Protein AF-A0A821M963-F1 (afdb_monomer_lite)

Foldseek 3Di:
DDDPPDQLADPNDGDPDVVVSCVSVVVDDACVVVLVVLVVCLVPDQLLVSLVSLLCCVPPVVHPQNPVVCVVCLCSNQVVVVVPDPPLVSSVVSQVSNQVVVVVVVGGCVVNVDDGPDPDDD

Sequence (122 aa):
ACSFDDPKTVDGQVCQTFMEAAKRQGLLRDDTEYERCMSEAVIFQMPQQLRRFFCVILLYCNPTKPVDLWNSFKAHMTEDFMQQIDAETAEPMAFYAIDGKLKEQGRSCSDFGISSSTSVPY

pLDDT: mean 80.4, std 15.17, range [34.78, 95.19]

Secondary structure (DSSP, 8-state):
--------EETTEE-SSHHHHHHHTT-S--THHHHHHHHHHHHHS-HHHHHHHHHHIIIII--S-HHHHHHHHHHHHTHHHHTTS-HHHHHHHHHHHHHHHHHTTT--GGGGT---S-----

Structure (mmCIF, N/CA/C/O backbone):
data_AF-A0A821M963-F1
#
_entry.id   AF-A0A821M963-F1
#
loop_
_atom_site.group_PDB
_atom_site.id
_atom_site.type_symbol
_atom_site.label_atom_id
_atom_site.label_alt_id
_atom_site.label_comp_id
_atom_site.label_asym_id
_atom_site.label_entity_id
_atom_site.label_seq_id
_atom_site.pdbx_PDB_ins_code
_atom_site.Cartn_x
_atom_site.Cartn_y
_atom_site.Cartn_z
_atom_site.occupancy
_atom_site.B_iso_or_equiv
_atom_site.auth_seq_id
_atom_site.auth_comp_id
_atom_site.auth_asym_id
_atom_site.auth_atom_id
_atom_site.pdbx_PDB_model_num
ATOM 1 N N . ALA A 1 1 ? -38.058 8.676 30.034 1.00 34.78 1 ALA A N 1
ATOM 2 C CA . ALA A 1 1 ? -37.568 7.954 28.843 1.00 34.78 1 ALA A CA 1
ATOM 3 C C . ALA A 1 1 ? -36.051 8.092 28.820 1.00 34.78 1 ALA A C 1
ATOM 5 O O . ALA A 1 1 ? -35.575 9.181 29.111 1.00 34.78 1 ALA A O 1
ATOM 6 N N . CYS A 1 2 ? -35.325 6.990 28.629 1.00 38.97 2 CYS A N 1
ATOM 7 C CA . CYS A 1 2 ? -33.883 6.864 28.868 1.00 38.97 2 CYS A CA 1
ATOM 8 C C . CYS A 1 2 ? -33.048 7.872 28.059 1.00 38.97 2 CYS A C 1
ATOM 10 O O . CYS A 1 2 ? -32.953 7.734 26.842 1.00 38.97 2 CYS A O 1
ATOM 12 N N . SER A 1 3 ? -32.426 8.846 28.731 1.00 43.25 3 SER A N 1
ATOM 13 C CA . SER A 1 3 ? -31.301 9.594 28.158 1.00 43.25 3 SER A CA 1
ATOM 14 C C . SER A 1 3 ? -30.059 8.725 28.320 1.00 43.25 3 SER A C 1
ATOM 16 O O . SER A 1 3 ? -29.634 8.469 29.445 1.00 43.25 3 SER A O 1
ATOM 18 N N . PHE A 1 4 ? -29.530 8.197 27.219 1.00 50.19 4 PHE A N 1
ATOM 19 C CA . PHE A 1 4 ? -28.215 7.555 27.186 1.00 50.19 4 PHE A CA 1
ATOM 20 C C . PHE A 1 4 ? -27.140 8.655 27.200 1.00 50.19 4 PHE A C 1
ATOM 22 O O . PHE A 1 4 ? -26.484 8.920 26.194 1.00 50.19 4 PHE A O 1
ATOM 29 N N . ASP A 1 5 ? -26.994 9.334 28.336 1.00 51.06 5 ASP A N 1
ATOM 30 C CA . ASP A 1 5 ? -25.852 10.209 28.615 1.00 51.06 5 ASP A CA 1
ATOM 31 C C . ASP A 1 5 ? -24.706 9.359 29.175 1.00 51.06 5 ASP A C 1
ATOM 33 O O . ASP A 1 5 ? -24.370 9.424 30.356 1.00 51.06 5 ASP A O 1
ATOM 37 N N . ASP A 1 6 ? -24.127 8.509 28.325 1.00 58.50 6 ASP A N 1
ATOM 38 C CA . ASP A 1 6 ? -22.888 7.806 28.659 1.00 58.50 6 ASP A CA 1
ATOM 39 C C . ASP A 1 6 ? -21.686 8.730 28.389 1.00 58.50 6 ASP A C 1
ATOM 41 O O . ASP A 1 6 ? -21.510 9.206 27.257 1.00 58.50 6 ASP A O 1
ATOM 45 N N . PRO A 1 7 ? -20.827 8.998 29.391 1.00 54.50 7 PRO A N 1
ATOM 46 C CA . PRO A 1 7 ? -19.668 9.860 29.221 1.00 54.50 7 PRO A CA 1
ATOM 47 C C . PRO A 1 7 ? -18.627 9.175 28.329 1.00 54.50 7 PRO A C 1
ATOM 49 O O . PRO A 1 7 ? -17.912 8.265 28.739 1.00 54.50 7 PRO A O 1
ATOM 52 N N . LYS A 1 8 ? -18.496 9.663 27.094 1.00 60.09 8 LYS A N 1
ATOM 53 C CA . LYS A 1 8 ? -17.466 9.270 26.116 1.00 60.09 8 LYS A CA 1
ATOM 54 C C . LYS A 1 8 ? -16.098 9.884 26.447 1.00 60.09 8 LYS A C 1
ATOM 56 O O . LYS A 1 8 ? -15.410 10.379 25.558 1.00 60.09 8 LYS A O 1
ATOM 61 N N . THR A 1 9 ? -15.716 9.936 27.718 1.00 60.94 9 THR A N 1
ATOM 62 C CA . THR A 1 9 ? -14.481 10.605 28.135 1.00 60.94 9 THR A CA 1
ATOM 63 C C . THR A 1 9 ? -13.320 9.623 28.087 1.00 60.94 9 THR A C 1
ATOM 65 O O . THR A 1 9 ? -13.261 8.688 28.880 1.00 60.94 9 THR A O 1
ATOM 68 N N . VAL A 1 10 ? -12.389 9.848 27.164 1.00 61.06 10 VAL A N 1
ATOM 69 C CA . VAL A 1 10 ? -11.130 9.100 27.060 1.00 61.06 10 VAL A CA 1
ATOM 70 C C . VAL A 1 10 ? -9.998 10.097 27.257 1.00 61.06 10 VAL A C 1
ATOM 72 O O . VAL A 1 10 ? -9.985 11.138 26.600 1.00 61.06 10 VAL A O 1
ATOM 75 N N . ASP A 1 11 ? -9.114 9.828 28.219 1.00 62.00 11 ASP A N 1
ATOM 76 C CA . ASP A 1 11 ? -8.002 10.711 28.610 1.00 62.00 11 ASP A CA 1
ATOM 77 C C . ASP A 1 11 ? -8.418 12.170 28.877 1.00 62.00 11 ASP A C 1
ATOM 79 O O . ASP A 1 11 ? -7.749 13.127 28.494 1.00 62.00 11 ASP A O 1
ATOM 83 N N . GLY A 1 12 ? -9.572 12.359 29.524 1.00 65.94 12 GLY A N 1
ATOM 84 C CA . GLY A 1 12 ? -10.083 13.685 29.889 1.00 65.94 12 GLY A CA 1
ATOM 85 C C . GLY A 1 12 ? -10.754 14.471 28.754 1.00 65.94 12 GLY A C 1
ATOM 86 O O . GLY A 1 12 ? -11.224 15.579 28.999 1.00 65.94 12 GLY A O 1
ATOM 87 N N . GLN A 1 13 ? -10.865 13.917 27.541 1.00 63.38 13 GLN A N 1
ATOM 88 C CA . GLN A 1 13 ? -11.615 14.525 26.437 1.00 63.38 13 GLN A CA 1
ATOM 89 C C . GLN A 1 13 ? -12.902 13.759 26.128 1.00 63.38 13 GLN A C 1
ATOM 91 O O . GLN A 1 13 ? -12.891 12.541 25.949 1.00 63.38 13 GLN A O 1
ATOM 96 N N . VAL A 1 14 ? -14.008 14.493 26.003 1.00 75.81 14 VAL A N 1
ATOM 97 C CA . VAL A 1 14 ? -15.312 13.951 25.605 1.00 75.81 14 VAL A CA 1
ATOM 98 C C . VAL A 1 14 ? -15.314 13.688 24.097 1.00 75.81 14 VAL A C 1
ATOM 100 O O . VAL A 1 14 ? -15.210 14.617 23.298 1.00 75.81 14 VAL A O 1
ATOM 103 N N . CYS A 1 15 ? -15.440 12.425 23.700 1.00 68.81 15 CYS A N 1
ATOM 104 C CA . CYS A 1 15 ? -15.565 12.014 22.304 1.00 68.81 15 CYS A CA 1
ATOM 105 C C . CYS A 1 15 ? -17.025 12.139 21.853 1.00 68.81 15 CYS A C 1
ATOM 107 O O . CYS A 1 15 ? -17.947 11.894 22.627 1.00 68.81 15 CYS A O 1
ATOM 109 N N . GLN A 1 16 ? -17.277 12.486 20.592 1.00 71.31 16 GLN A N 1
ATOM 110 C CA . GLN A 1 16 ? -18.656 12.693 20.124 1.00 71.31 16 GLN A CA 1
ATOM 111 C C . GLN A 1 16 ? -19.387 11.380 19.830 1.00 71.31 16 GLN A C 1
ATOM 113 O O . GLN A 1 16 ? -20.616 11.316 19.882 1.00 71.31 16 GLN A O 1
ATOM 118 N N . THR A 1 17 ? -18.655 10.293 19.582 1.00 73.69 17 THR A N 1
ATOM 119 C CA . THR A 1 17 ? -19.219 8.967 19.295 1.00 73.69 17 THR A CA 1
ATOM 120 C C . THR A 1 17 ? -18.519 7.879 20.107 1.00 73.69 17 THR A C 1
ATOM 122 O O . THR A 1 17 ? -17.366 8.031 20.506 1.00 73.69 17 THR A O 1
ATOM 125 N N . PHE A 1 18 ? -19.216 6.766 20.353 1.00 70.62 18 PHE A N 1
ATOM 126 C CA . PHE A 1 18 ? -18.607 5.591 20.989 1.00 70.62 18 PHE A CA 1
ATOM 127 C C . PHE A 1 18 ? -17.467 5.018 20.142 1.00 70.62 18 PHE A C 1
ATOM 129 O O . PHE A 1 18 ? -16.492 4.522 20.689 1.00 70.62 18 PHE A O 1
ATOM 136 N N . MET A 1 19 ? -17.560 5.144 18.814 1.00 67.12 19 MET A N 1
ATOM 137 C CA . MET A 1 19 ? -16.496 4.745 17.897 1.00 67.12 19 MET A CA 1
ATOM 138 C C . MET A 1 19 ? -15.226 5.569 18.120 1.00 67.12 19 MET A C 1
ATOM 140 O O . MET A 1 19 ? -14.143 5.002 18.180 1.00 67.12 19 MET A O 1
ATOM 144 N N . GLU A 1 20 ? -15.337 6.888 18.287 1.00 70.50 20 GLU A N 1
ATOM 145 C CA . GLU A 1 20 ? -14.171 7.722 18.599 1.00 70.50 20 GLU A CA 1
ATOM 146 C C . GLU A 1 20 ? -13.568 7.408 19.967 1.00 70.50 20 GLU A C 1
ATOM 148 O O . GLU A 1 20 ? -12.348 7.321 20.086 1.00 70.50 20 GLU A O 1
ATOM 153 N N . ALA A 1 21 ? -14.405 7.175 20.981 1.00 71.50 21 ALA A N 1
ATOM 154 C CA . ALA A 1 21 ? -13.926 6.755 22.293 1.00 71.50 21 ALA A CA 1
ATOM 155 C C . ALA A 1 21 ? -13.192 5.403 22.215 1.00 71.50 21 ALA A C 1
ATOM 157 O O . ALA A 1 21 ? -12.090 5.261 22.739 1.00 71.50 21 ALA A O 1
ATOM 158 N N . ALA A 1 22 ? -13.750 4.429 21.492 1.00 69.50 22 ALA A N 1
ATOM 159 C CA . ALA A 1 22 ? -13.133 3.120 21.302 1.00 69.50 22 ALA 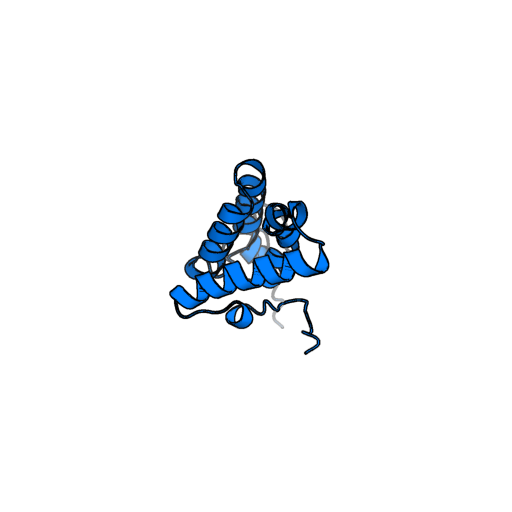A CA 1
ATOM 160 C C . ALA A 1 22 ? -11.827 3.193 20.487 1.00 69.50 22 ALA A C 1
ATOM 162 O O . ALA A 1 22 ? -10.875 2.487 20.811 1.00 69.50 22 ALA A O 1
ATOM 163 N N . LYS A 1 23 ? -11.738 4.077 19.481 1.00 67.69 23 LYS A N 1
ATOM 164 C CA . LYS A 1 23 ? -10.476 4.363 18.774 1.00 67.69 23 LYS A CA 1
ATOM 165 C C . LYS A 1 23 ? -9.422 4.928 19.720 1.00 67.69 23 LYS A C 1
ATOM 167 O O . LYS A 1 23 ? -8.308 4.421 19.756 1.00 67.69 23 LYS A O 1
ATOM 172 N N . ARG A 1 24 ? -9.775 5.933 20.526 1.00 70.31 24 ARG A N 1
ATOM 173 C CA . ARG A 1 24 ? -8.834 6.556 21.471 1.00 70.31 24 ARG A CA 1
ATOM 174 C C . ARG A 1 24 ? -8.381 5.618 22.582 1.00 70.31 24 ARG A C 1
ATOM 176 O O . ARG A 1 24 ? -7.233 5.688 22.988 1.00 70.31 24 ARG A O 1
ATOM 183 N N . GLN A 1 25 ? -9.246 4.715 23.037 1.00 70.38 25 GLN A N 1
ATOM 184 C CA . GLN A 1 25 ? -8.863 3.679 24.000 1.00 70.38 25 GLN A CA 1
ATOM 185 C C . GLN A 1 25 ? -8.028 2.544 23.382 1.00 70.38 25 GLN A C 1
ATOM 187 O O . GLN A 1 25 ? -7.702 1.589 24.083 1.00 70.38 25 GLN A O 1
ATOM 192 N N . GLY A 1 26 ? -7.711 2.596 22.082 1.00 64.69 26 GLY A N 1
ATOM 193 C CA . GLY A 1 26 ? -6.995 1.521 21.391 1.00 64.69 26 GLY A CA 1
ATOM 194 C C . GLY A 1 26 ? -7.803 0.223 21.273 1.00 64.69 26 GLY A C 1
ATOM 195 O O . GLY A 1 26 ? -7.241 -0.831 20.987 1.00 64.69 26 GLY A O 1
ATOM 196 N N . LEU A 1 27 ? -9.122 0.280 21.498 1.00 65.19 27 LEU A N 1
ATOM 197 C CA . LEU A 1 27 ? -10.025 -0.870 21.378 1.00 65.19 27 LEU A CA 1
ATOM 198 C C . LEU A 1 27 ? -10.348 -1.190 19.915 1.00 65.19 27 LEU A C 1
ATOM 200 O O . LEU A 1 27 ? -10.719 -2.318 19.592 1.00 65.19 27 LEU A O 1
ATOM 204 N N . LEU A 1 28 ? -10.217 -0.202 19.030 1.00 64.25 28 LEU A N 1
ATOM 205 C CA . LEU A 1 28 ? -10.324 -0.379 17.587 1.00 64.25 28 LEU A CA 1
ATOM 206 C C . LEU A 1 28 ? -8.924 -0.341 16.978 1.00 64.25 28 LEU A C 1
ATOM 208 O O . LEU A 1 28 ? -8.169 0.595 17.233 1.00 64.25 28 LEU A O 1
ATOM 212 N N . ARG A 1 29 ? -8.593 -1.350 16.160 1.00 62.69 29 ARG A N 1
ATOM 213 C CA . ARG A 1 29 ? -7.394 -1.307 15.316 1.00 62.69 29 ARG A CA 1
ATOM 214 C C . ARG A 1 29 ? -7.499 -0.099 14.395 1.00 62.69 29 ARG A C 1
ATOM 216 O O . ARG A 1 29 ? -8.502 0.057 13.700 1.00 62.69 29 ARG A O 1
ATOM 223 N N . ASP A 1 30 ? -6.466 0.723 14.419 1.00 71.88 30 ASP A N 1
ATOM 224 C CA . ASP A 1 30 ? -6.314 1.862 13.532 1.00 71.88 30 ASP A CA 1
ATOM 225 C C . ASP A 1 30 ? -5.106 1.619 12.628 1.00 71.88 30 ASP A C 1
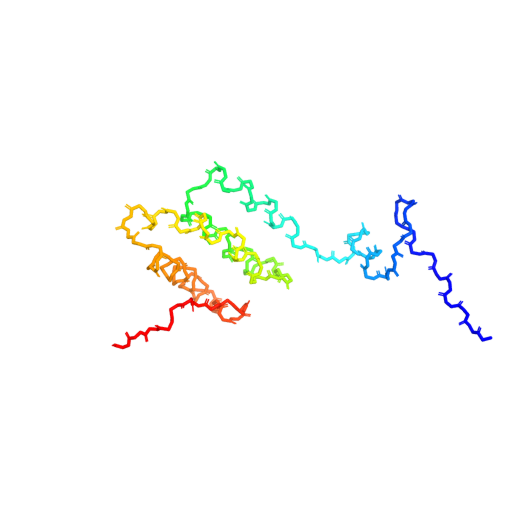ATOM 227 O O . ASP A 1 30 ? -4.079 1.102 13.078 1.00 71.88 30 ASP A O 1
ATOM 231 N N . ASP A 1 31 ? -5.233 1.980 11.354 1.00 80.88 31 ASP A N 1
ATOM 232 C CA . ASP A 1 31 ? -4.177 1.764 10.360 1.00 80.88 31 ASP A CA 1
ATOM 233 C C . ASP A 1 31 ? -3.010 2.753 10.541 1.00 80.88 31 ASP A C 1
ATOM 235 O O . ASP A 1 31 ? -1.969 2.606 9.902 1.00 80.88 31 ASP A O 1
ATOM 239 N N . THR A 1 32 ? -3.150 3.709 11.467 1.00 81.25 32 THR A N 1
ATOM 240 C CA . THR A 1 32 ? -2.156 4.724 11.841 1.00 81.25 32 THR A CA 1
ATOM 241 C C . THR A 1 32 ? -0.773 4.138 12.134 1.00 81.25 32 THR A C 1
ATOM 243 O O . THR A 1 32 ? 0.239 4.709 11.728 1.00 81.25 32 THR A O 1
ATOM 246 N N . GLU A 1 33 ? -0.687 2.970 12.778 1.00 84.31 33 GLU A N 1
ATOM 247 C CA . GLU A 1 33 ? 0.615 2.327 13.014 1.00 84.31 33 GLU A CA 1
ATOM 248 C C . GLU A 1 33 ? 1.251 1.814 11.715 1.00 84.31 33 GLU A C 1
ATOM 250 O O . GLU A 1 33 ? 2.466 1.901 11.547 1.00 84.31 33 GLU A O 1
ATOM 255 N N . TYR A 1 34 ? 0.451 1.328 10.762 1.00 86.69 34 TYR A N 1
ATOM 256 C CA . TYR A 1 34 ? 0.953 0.881 9.461 1.00 86.69 34 TYR A CA 1
ATOM 257 C C . TYR A 1 34 ? 1.406 2.065 8.612 1.00 86.69 34 TYR A C 1
ATOM 259 O O . TYR A 1 34 ? 2.454 1.982 7.975 1.00 86.69 34 TYR A O 1
ATOM 267 N N . GLU A 1 35 ? 0.672 3.178 8.647 1.00 88.19 35 GLU A N 1
ATOM 268 C CA . GLU A 1 35 ? 1.069 4.428 7.994 1.00 88.19 35 GLU A CA 1
ATOM 269 C C . GLU A 1 35 ? 2.379 4.973 8.568 1.00 88.19 35 GLU A C 1
ATOM 271 O O . GLU A 1 35 ? 3.282 5.343 7.812 1.00 88.19 35 GLU A O 1
ATOM 276 N N . ARG A 1 36 ? 2.532 4.966 9.898 1.00 87.38 36 ARG A N 1
ATOM 277 C CA . ARG A 1 36 ? 3.772 5.391 10.559 1.00 87.38 36 ARG A CA 1
ATOM 278 C C . ARG A 1 36 ? 4.939 4.481 10.187 1.00 87.38 36 ARG A C 1
ATOM 280 O O . ARG A 1 36 ? 5.978 4.978 9.758 1.00 87.38 36 ARG A O 1
ATOM 287 N N . CYS A 1 37 ? 4.763 3.161 10.274 1.00 87.88 37 CYS A N 1
ATOM 288 C CA . CYS A 1 37 ? 5.802 2.206 9.892 1.00 87.88 37 CYS A CA 1
ATOM 289 C C . CYS A 1 37 ? 6.177 2.313 8.408 1.00 87.88 37 CYS A C 1
ATOM 291 O O . CYS A 1 37 ? 7.357 2.242 8.076 1.00 87.88 37 CYS A O 1
ATOM 293 N N . MET A 1 38 ? 5.205 2.497 7.511 1.00 90.69 38 MET A N 1
ATOM 294 C CA . MET A 1 38 ? 5.467 2.711 6.085 1.00 90.69 38 MET A CA 1
ATOM 295 C C . MET A 1 38 ? 6.220 4.026 5.854 1.00 90.69 38 MET A C 1
ATOM 297 O O . MET A 1 38 ? 7.189 4.035 5.103 1.00 90.69 38 MET A O 1
ATOM 301 N N . SER A 1 39 ? 5.846 5.108 6.544 1.00 90.31 39 SER A N 1
ATOM 302 C CA . SER A 1 39 ? 6.538 6.403 6.461 1.00 90.31 39 SER A CA 1
ATOM 303 C C . SER A 1 39 ? 7.990 6.315 6.929 1.00 90.31 39 SER A C 1
ATOM 305 O O . SER A 1 39 ? 8.881 6.853 6.280 1.00 90.31 39 SER A O 1
ATOM 307 N N . GLU A 1 40 ? 8.250 5.596 8.023 1.00 87.62 40 GLU A N 1
ATOM 308 C CA . GLU A 1 40 ? 9.614 5.313 8.476 1.00 87.62 40 GLU A CA 1
ATOM 309 C C . GLU A 1 40 ? 10.360 4.456 7.445 1.00 87.62 40 GLU A C 1
ATOM 311 O O . GLU A 1 40 ? 11.488 4.774 7.076 1.00 87.62 40 GLU A O 1
ATOM 316 N N . ALA A 1 41 ? 9.721 3.407 6.917 1.00 87.69 41 ALA A N 1
ATOM 317 C CA . ALA A 1 41 ? 10.322 2.525 5.922 1.00 87.69 41 ALA A CA 1
ATOM 318 C C . ALA A 1 41 ? 10.719 3.268 4.639 1.00 87.69 41 ALA A C 1
ATOM 320 O O . ALA A 1 41 ? 11.783 2.976 4.104 1.00 87.69 41 ALA A O 1
ATOM 321 N N . VAL A 1 42 ? 9.936 4.250 4.181 1.00 89.94 42 VAL A N 1
ATOM 322 C CA . VAL A 1 42 ? 10.265 5.087 3.009 1.00 89.94 42 VAL A CA 1
ATOM 323 C C . VAL A 1 42 ? 11.637 5.761 3.152 1.00 89.94 42 VAL A C 1
ATOM 325 O O . VAL A 1 42 ? 12.347 5.906 2.164 1.00 89.94 42 VAL A O 1
ATOM 328 N N . ILE A 1 43 ? 12.050 6.130 4.369 1.00 84.94 43 ILE A N 1
ATOM 329 C CA . ILE A 1 43 ? 13.334 6.809 4.619 1.00 84.94 43 ILE A CA 1
ATOM 330 C C . ILE A 1 43 ? 14.523 5.842 4.477 1.00 84.94 43 ILE A C 1
ATOM 332 O O . ILE A 1 43 ? 15.616 6.253 4.089 1.00 84.94 43 ILE A O 1
ATOM 336 N N . PHE A 1 44 ? 14.330 4.561 4.805 1.00 77.31 44 PHE A N 1
ATOM 337 C CA . PHE A 1 44 ? 15.420 3.585 4.937 1.00 77.31 44 PHE A CA 1
ATOM 338 C C . PHE A 1 44 ? 15.441 2.505 3.850 1.00 77.31 44 PHE A C 1
ATOM 340 O O . PHE A 1 44 ? 16.460 1.837 3.673 1.00 77.31 44 PHE A O 1
ATOM 347 N N . GLN A 1 45 ? 14.321 2.270 3.168 1.00 73.12 45 GLN A N 1
ATOM 348 C CA . GLN A 1 45 ? 14.120 1.125 2.285 1.00 73.12 45 GLN A CA 1
ATOM 349 C C . GLN A 1 45 ? 14.038 1.550 0.822 1.00 73.12 45 GLN A C 1
ATOM 351 O O . GLN A 1 45 ? 13.378 2.519 0.467 1.00 73.12 45 GLN A O 1
ATOM 356 N N . MET A 1 46 ? 14.643 0.742 -0.048 1.00 84.62 46 MET A N 1
ATOM 357 C CA . MET A 1 46 ? 14.466 0.874 -1.494 1.00 84.62 46 MET A CA 1
ATOM 358 C C . MET A 1 46 ? 13.016 0.515 -1.884 1.00 84.62 46 MET A C 1
ATOM 360 O O . MET A 1 46 ? 12.421 -0.361 -1.244 1.00 84.62 46 MET A O 1
ATOM 364 N N . PRO A 1 47 ? 12.465 1.077 -2.975 1.00 89.44 47 PRO A N 1
ATOM 365 C CA . PRO A 1 47 ? 11.069 0.877 -3.391 1.00 89.44 47 PRO A CA 1
ATOM 366 C C . PRO A 1 47 ? 10.621 -0.592 -3.458 1.00 89.44 47 PRO A C 1
ATOM 368 O O . PRO A 1 47 ? 9.519 -0.939 -3.035 1.00 89.44 47 PRO A O 1
ATOM 371 N N . GLN A 1 48 ? 11.498 -1.503 -3.896 1.00 91.06 48 GLN A N 1
ATOM 372 C CA . GLN A 1 48 ? 11.214 -2.942 -3.900 1.00 91.06 48 GLN A CA 1
ATOM 373 C C . GLN A 1 48 ? 10.973 -3.523 -2.495 1.00 91.06 48 GLN A C 1
ATOM 375 O O . GLN A 1 48 ? 10.094 -4.369 -2.317 1.00 91.06 48 GLN A O 1
ATOM 380 N N . GLN A 1 49 ? 11.755 -3.110 -1.495 1.00 91.31 49 GLN A N 1
ATOM 381 C CA . GLN A 1 49 ? 11.573 -3.568 -0.116 1.00 91.31 49 GLN A CA 1
ATOM 382 C C . GLN A 1 49 ? 10.322 -2.949 0.504 1.00 91.31 49 GLN A C 1
ATOM 384 O O . GLN A 1 49 ? 9.591 -3.648 1.205 1.00 91.31 49 GLN A O 1
ATOM 389 N N . LEU A 1 50 ? 10.016 -1.694 0.164 1.00 93.69 50 LEU A N 1
ATOM 390 C CA . LEU A 1 50 ? 8.768 -1.050 0.563 1.00 93.69 50 LEU A CA 1
ATOM 391 C C . LEU A 1 50 ? 7.544 -1.816 0.026 1.00 93.69 50 LEU A C 1
ATOM 393 O O . LEU A 1 50 ? 6.630 -2.117 0.790 1.00 93.69 50 LEU A O 1
ATOM 397 N N . ARG A 1 51 ? 7.571 -2.259 -1.242 1.00 94.88 51 ARG A N 1
ATOM 398 C CA . ARG A 1 51 ? 6.531 -3.139 -1.818 1.00 94.88 51 ARG A CA 1
ATOM 399 C C . ARG A 1 51 ? 6.385 -4.464 -1.061 1.00 94.88 51 ARG A C 1
ATOM 401 O O . ARG A 1 51 ? 5.267 -4.922 -0.829 1.00 94.88 51 ARG A O 1
ATOM 408 N N . ARG A 1 52 ? 7.495 -5.093 -0.648 1.00 93.19 52 ARG A N 1
ATOM 409 C CA . ARG A 1 52 ? 7.448 -6.326 0.166 1.00 93.19 52 ARG A CA 1
ATOM 410 C C . ARG A 1 52 ? 6.845 -6.073 1.544 1.00 93.19 52 ARG A C 1
ATOM 412 O O . ARG A 1 52 ? 6.043 -6.882 2.001 1.00 93.19 52 ARG A O 1
ATOM 419 N N . PHE A 1 53 ? 7.210 -4.968 2.189 1.00 93.06 53 PHE A N 1
ATOM 420 C CA . PHE A 1 53 ? 6.660 -4.599 3.489 1.00 93.06 53 PHE A CA 1
ATOM 421 C C . PHE A 1 53 ? 5.152 -4.332 3.407 1.00 93.06 53 PHE A C 1
ATOM 423 O O . PHE A 1 53 ? 4.389 -4.854 4.2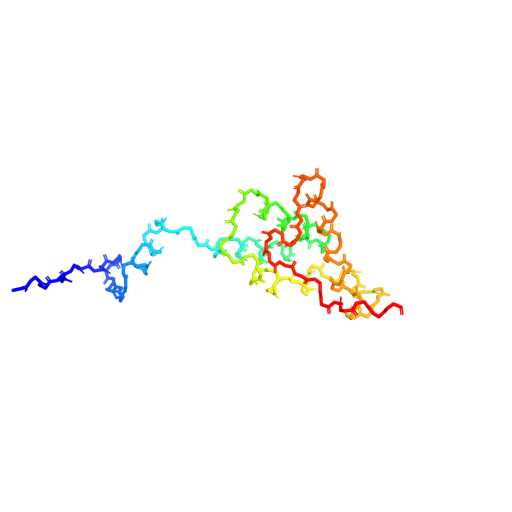18 1.00 93.06 53 PHE A O 1
ATOM 430 N N . PHE A 1 54 ? 4.702 -3.656 2.350 1.00 94.38 54 PHE A N 1
ATOM 431 C CA . PHE A 1 54 ? 3.282 -3.489 2.058 1.00 94.38 54 PHE A CA 1
ATOM 432 C C . PHE A 1 54 ? 2.544 -4.836 1.922 1.00 94.38 54 PHE A C 1
ATOM 434 O O . PHE A 1 54 ? 1.489 -5.023 2.526 1.00 94.38 54 PHE A O 1
ATOM 441 N N . CYS A 1 55 ? 3.125 -5.824 1.225 1.00 94.94 55 CYS A N 1
ATOM 442 C CA . CYS A 1 55 ? 2.545 -7.174 1.144 1.00 94.94 55 CYS A CA 1
ATOM 443 C C . CYS A 1 55 ? 2.385 -7.827 2.527 1.00 94.94 55 CYS A C 1
ATOM 445 O O . CYS A 1 55 ? 1.376 -8.477 2.787 1.00 94.94 55 CYS A O 1
ATOM 447 N N . VAL A 1 56 ? 3.370 -7.661 3.418 1.00 93.44 56 VAL A N 1
ATOM 448 C CA . VAL A 1 56 ? 3.316 -8.192 4.792 1.00 93.44 56 VAL A CA 1
ATOM 449 C C . VAL A 1 56 ? 2.157 -7.560 5.567 1.00 93.44 56 VAL A C 1
ATOM 451 O O . VAL A 1 56 ? 1.403 -8.282 6.219 1.00 93.44 56 VAL A O 1
ATOM 454 N N . ILE A 1 57 ? 1.962 -6.244 5.448 1.00 92.69 57 ILE A N 1
ATOM 455 C CA . ILE A 1 57 ? 0.832 -5.545 6.077 1.00 92.69 57 ILE A CA 1
ATOM 456 C C . ILE A 1 57 ? -0.499 -6.108 5.560 1.00 92.69 57 ILE A C 1
ATOM 458 O O . ILE A 1 57 ? -1.353 -6.495 6.359 1.00 92.69 57 ILE A O 1
ATOM 462 N N . LEU A 1 58 ? -0.661 -6.232 4.239 1.00 93.62 58 LEU A N 1
ATOM 463 C CA . LEU A 1 58 ? -1.884 -6.783 3.646 1.00 93.62 58 LEU A CA 1
ATOM 464 C C . LEU A 1 58 ? -2.176 -8.214 4.124 1.00 93.62 58 LEU A C 1
ATOM 466 O O . LEU A 1 58 ? -3.305 -8.528 4.499 1.00 93.62 58 LEU A O 1
ATOM 470 N N . LEU A 1 59 ? -1.165 -9.084 4.136 1.00 92.19 59 LEU A N 1
ATOM 471 C CA . LEU A 1 59 ? -1.338 -10.503 4.452 1.00 92.19 59 LEU A CA 1
ATOM 472 C C . LEU A 1 59 ? -1.589 -10.768 5.938 1.00 92.19 59 LEU A C 1
ATOM 474 O O . LEU A 1 59 ? -2.399 -11.633 6.269 1.00 92.19 59 LEU A O 1
ATOM 478 N N . TYR A 1 60 ? -0.895 -10.054 6.826 1.00 90.25 60 TYR A N 1
ATOM 479 C CA . TYR A 1 60 ? -0.805 -10.442 8.237 1.00 90.25 60 TYR A CA 1
ATOM 480 C C . TYR A 1 60 ? -1.392 -9.418 9.204 1.00 90.25 60 TYR A C 1
ATOM 482 O O . TYR A 1 60 ? -1.726 -9.765 10.339 1.00 90.25 60 TYR A O 1
ATOM 490 N N . CYS A 1 61 ? -1.539 -8.163 8.783 1.00 87.12 61 CYS A N 1
ATOM 491 C CA . CYS A 1 61 ? -2.015 -7.097 9.658 1.00 87.12 61 CYS A CA 1
ATOM 492 C C . CYS A 1 61 ? -3.499 -6.775 9.454 1.00 87.12 61 CYS A C 1
ATOM 494 O O . CYS A 1 61 ? -4.122 -6.256 10.378 1.00 87.12 61 CYS A O 1
ATOM 496 N N . ASN A 1 62 ? -4.075 -7.179 8.316 1.00 84.38 62 ASN A N 1
ATOM 497 C CA . ASN A 1 62 ? -5.477 -6.959 7.957 1.00 84.38 62 AS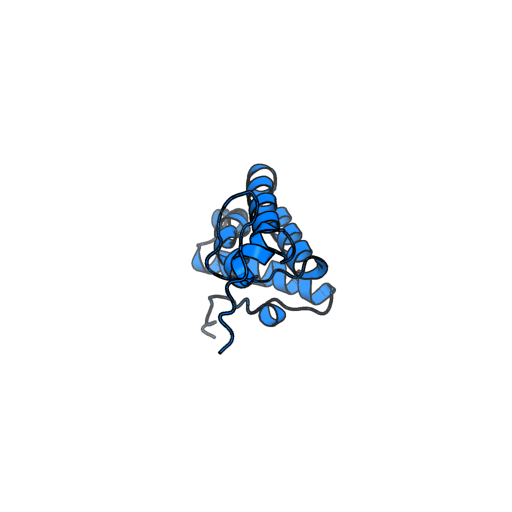N A CA 1
ATOM 498 C C . ASN A 1 62 ? -5.886 -5.480 8.130 1.00 84.38 62 ASN A C 1
ATOM 500 O O . ASN A 1 62 ? -6.686 -5.173 9.021 1.00 84.38 62 ASN A O 1
ATOM 504 N N . PRO A 1 63 ? -5.287 -4.564 7.342 1.00 87.44 63 PRO A N 1
ATOM 505 C CA . PRO A 1 63 ? -5.592 -3.141 7.427 1.00 87.44 63 PRO A CA 1
ATOM 506 C C . PRO A 1 63 ? -7.075 -2.894 7.152 1.00 87.44 63 PRO A C 1
ATOM 508 O O . PRO A 1 63 ? -7.695 -3.560 6.321 1.00 87.44 63 PRO A O 1
ATOM 511 N N . THR A 1 64 ? -7.643 -1.919 7.848 1.00 87.69 64 THR A N 1
ATOM 512 C CA . THR A 1 64 ? -9.043 -1.515 7.686 1.00 87.69 64 THR A CA 1
ATOM 513 C C . THR A 1 64 ? -9.280 -0.735 6.389 1.00 87.69 64 THR A C 1
ATOM 515 O O . THR A 1 64 ? -10.397 -0.739 5.871 1.00 87.69 64 THR A O 1
ATOM 518 N N . LYS A 1 65 ? -8.237 -0.096 5.845 1.00 88.62 65 LYS A N 1
ATOM 519 C CA . LYS A 1 65 ? -8.254 0.765 4.656 1.00 88.62 65 LYS A CA 1
ATOM 520 C C . LYS A 1 65 ? -7.046 0.497 3.736 1.00 88.62 65 LYS A C 1
ATOM 522 O O . LYS A 1 65 ? -6.228 1.385 3.487 1.00 88.62 65 LYS A O 1
ATOM 527 N N . PRO A 1 66 ? -6.928 -0.714 3.164 1.00 91.44 66 PRO A N 1
ATOM 528 C CA . PRO A 1 66 ? -5.812 -1.077 2.282 1.00 91.44 66 PRO A CA 1
ATOM 529 C C . PRO A 1 66 ? -5.665 -0.163 1.055 1.00 91.44 66 PRO A C 1
ATOM 531 O O . PRO A 1 66 ? -4.548 0.085 0.606 1.00 91.44 66 PRO A O 1
ATOM 534 N N . VAL A 1 67 ? -6.778 0.352 0.522 1.00 92.00 67 VAL A N 1
ATOM 535 C CA . VAL A 1 67 ? -6.787 1.259 -0.639 1.00 92.00 67 VAL A CA 1
ATOM 536 C C . VAL A 1 67 ? -6.206 2.630 -0.287 1.00 92.00 67 VAL A C 1
ATOM 538 O O . VAL A 1 67 ? -5.423 3.176 -1.063 1.00 92.00 67 VAL A O 1
ATOM 541 N N . ASP A 1 68 ? -6.536 3.170 0.888 1.00 91.69 68 ASP A N 1
ATOM 542 C CA . ASP A 1 68 ? -5.983 4.447 1.354 1.00 91.69 68 ASP A CA 1
ATOM 543 C C . ASP A 1 68 ? -4.475 4.303 1.593 1.00 91.69 68 ASP A C 1
ATOM 545 O O . ASP A 1 68 ? -3.690 5.125 1.122 1.00 91.69 68 ASP A O 1
ATOM 549 N N . LEU A 1 69 ? -4.056 3.195 2.218 1.00 92.06 69 LEU A N 1
ATOM 550 C CA . LEU A 1 69 ? -2.643 2.887 2.432 1.00 92.06 69 LEU A CA 1
ATOM 551 C C . LEU A 1 69 ? -1.879 2.745 1.103 1.00 92.06 69 LEU A C 1
ATOM 553 O O . LEU A 1 69 ? -0.786 3.289 0.957 1.00 92.06 69 LEU A O 1
ATOM 557 N N . TRP A 1 70 ? -2.454 2.064 0.106 1.00 93.56 70 TRP A N 1
ATOM 558 C CA . TRP A 1 70 ? -1.886 2.000 -1.244 1.00 93.56 70 TRP A CA 1
ATOM 559 C C . TRP A 1 70 ? -1.693 3.398 -1.838 1.00 93.56 70 TRP A C 1
ATOM 561 O O . TRP A 1 70 ? -0.588 3.743 -2.254 1.00 93.56 70 TRP A O 1
ATOM 571 N N . ASN A 1 71 ? -2.743 4.222 -1.847 1.00 92.00 71 ASN A N 1
ATOM 572 C CA . ASN A 1 71 ? -2.709 5.550 -2.459 1.00 92.00 71 ASN A CA 1
ATOM 573 C C . ASN A 1 71 ? -1.695 6.489 -1.793 1.00 92.00 71 ASN A C 1
ATOM 575 O O . ASN A 1 71 ? -1.048 7.265 -2.496 1.00 92.00 7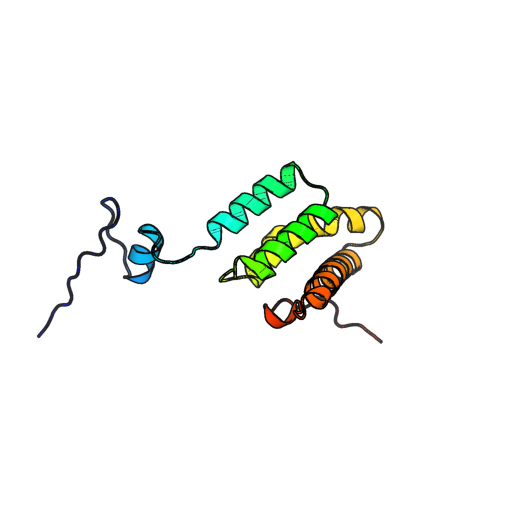1 ASN A O 1
ATOM 579 N N . SER A 1 72 ? -1.520 6.387 -0.475 1.00 92.06 72 SER A N 1
ATOM 580 C CA . SER A 1 72 ? -0.550 7.189 0.277 1.00 92.06 72 SER A CA 1
ATOM 581 C C . SER A 1 72 ? 0.903 6.834 -0.049 1.00 92.06 72 SER A C 1
ATOM 583 O O . SER A 1 72 ? 1.755 7.718 -0.067 1.00 92.06 72 SER A O 1
ATOM 585 N N . PHE A 1 73 ? 1.202 5.561 -0.339 1.00 92.69 73 PHE A N 1
ATOM 586 C CA . PHE A 1 73 ? 2.585 5.089 -0.505 1.00 92.69 73 PHE A CA 1
ATOM 587 C C . PHE A 1 73 ? 2.960 4.662 -1.927 1.00 92.69 73 PHE A C 1
ATOM 589 O O . PHE A 1 73 ? 4.137 4.396 -2.184 1.00 92.69 73 PHE A O 1
ATOM 596 N N . LYS A 1 74 ? 2.013 4.614 -2.874 1.00 91.31 74 LYS A N 1
ATOM 597 C CA . LYS A 1 74 ? 2.273 4.135 -4.241 1.00 91.31 74 LYS A CA 1
ATOM 598 C C . LYS A 1 74 ? 3.407 4.881 -4.939 1.00 91.31 74 LYS A C 1
ATOM 600 O O . LYS A 1 74 ? 4.240 4.225 -5.546 1.00 91.31 74 LYS A O 1
ATOM 605 N N . ALA A 1 75 ? 3.508 6.202 -4.770 1.00 90.06 75 ALA A N 1
ATOM 606 C CA . ALA A 1 75 ? 4.563 7.011 -5.387 1.00 90.06 75 ALA A CA 1
ATOM 607 C C . ALA A 1 75 ? 5.974 6.574 -4.945 1.00 90.06 75 ALA A C 1
ATOM 609 O O . ALA A 1 75 ? 6.881 6.453 -5.766 1.00 90.06 75 ALA A O 1
ATOM 610 N N . HIS A 1 76 ? 6.141 6.262 -3.658 1.00 91.69 76 HIS A N 1
ATOM 611 C CA . HIS A 1 76 ? 7.396 5.741 -3.111 1.00 91.69 76 HIS A CA 1
ATOM 612 C C . HIS A 1 76 ? 7.648 4.298 -3.555 1.00 91.69 76 HIS A C 1
ATOM 614 O O . HIS A 1 76 ? 8.772 3.905 -3.851 1.00 91.69 76 HIS A O 1
ATOM 620 N N . MET A 1 77 ? 6.587 3.497 -3.652 1.00 92.19 77 MET A N 1
ATOM 621 C CA . MET A 1 77 ? 6.667 2.127 -4.151 1.00 92.19 77 MET A CA 1
ATOM 622 C C . MET A 1 77 ? 6.926 2.039 -5.655 1.00 92.19 77 MET A C 1
ATOM 624 O O . MET A 1 77 ? 7.189 0.938 -6.121 1.00 92.19 77 MET A O 1
ATOM 628 N N . THR A 1 78 ? 6.848 3.126 -6.421 1.00 91.75 78 THR A N 1
ATOM 629 C CA . THR A 1 78 ? 7.097 3.142 -7.874 1.00 91.75 78 THR A CA 1
ATOM 630 C C . THR A 1 78 ? 8.413 3.805 -8.263 1.00 91.75 78 THR A C 1
ATOM 632 O O . THR A 1 78 ? 8.772 3.785 -9.437 1.00 91.75 78 THR A O 1
ATOM 635 N N . GLU A 1 79 ? 9.134 4.402 -7.314 1.00 89.69 79 GLU A N 1
ATOM 636 C CA . GLU A 1 79 ? 10.274 5.285 -7.589 1.00 89.69 79 GLU A CA 1
ATOM 637 C C . GLU A 1 79 ? 11.402 4.606 -8.391 1.00 89.69 79 GLU A C 1
ATOM 639 O O . GLU A 1 79 ? 11.988 5.227 -9.274 1.00 89.69 79 GLU A O 1
ATOM 644 N N . ASP A 1 80 ? 11.660 3.314 -8.172 1.00 88.06 80 ASP A N 1
ATOM 645 C CA . ASP A 1 80 ? 12.657 2.548 -8.935 1.00 88.06 80 ASP A CA 1
ATOM 646 C C . ASP A 1 80 ? 12.229 2.280 -10.387 1.00 88.06 80 ASP A C 1
ATOM 648 O O . ASP A 1 80 ? 13.078 2.197 -11.273 1.00 88.06 80 ASP A O 1
ATOM 652 N N . PHE A 1 81 ? 10.925 2.194 -10.654 1.00 84.44 81 PHE A N 1
ATOM 653 C CA . PHE A 1 81 ? 10.388 2.085 -12.011 1.00 84.44 81 PHE A CA 1
ATOM 654 C C . PHE A 1 81 ? 10.362 3.438 -12.727 1.00 84.44 81 PHE A C 1
ATOM 656 O O . PHE A 1 81 ? 10.650 3.498 -13.920 1.00 84.44 81 PHE A O 1
ATOM 663 N N . MET A 1 82 ? 10.100 4.530 -12.001 1.00 80.19 82 MET A N 1
ATOM 664 C CA . MET A 1 82 ? 10.098 5.891 -12.562 1.00 80.19 82 MET A CA 1
ATOM 665 C C . MET A 1 82 ? 11.481 6.342 -13.055 1.00 80.19 82 MET A C 1
ATOM 667 O O . MET A 1 82 ? 11.580 7.224 -13.901 1.00 80.19 82 MET A O 1
ATOM 671 N N . GLN A 1 83 ? 12.562 5.735 -12.556 1.00 70.94 83 GLN A N 1
ATOM 672 C CA . GLN A 1 83 ? 13.915 5.989 -13.065 1.00 70.94 83 GLN A CA 1
ATOM 673 C C . GLN A 1 83 ? 14.168 5.367 -14.447 1.00 70.94 83 GLN A C 1
ATOM 675 O O . GLN A 1 83 ? 15.145 5.721 -15.105 1.00 70.94 83 GLN A O 1
ATOM 680 N N . GLN A 1 84 ? 13.316 4.435 -14.883 1.00 64.75 84 GLN A N 1
ATOM 681 C CA . GLN A 1 84 ? 13.486 3.683 -16.127 1.00 64.75 84 GLN A CA 1
ATOM 682 C C . GLN A 1 84 ? 12.360 3.934 -17.142 1.00 64.75 84 GLN A C 1
ATOM 684 O O . GLN A 1 84 ? 12.587 3.755 -18.338 1.00 64.75 84 GLN A O 1
ATOM 689 N N . ILE A 1 85 ? 11.161 4.318 -16.685 1.00 74.50 85 ILE A N 1
ATOM 690 C CA . ILE A 1 85 ? 9.926 4.412 -17.484 1.00 74.50 85 ILE A CA 1
ATOM 691 C C . ILE A 1 85 ? 9.064 5.598 -16.988 1.00 74.50 85 ILE A C 1
ATOM 693 O O . ILE A 1 85 ? 9.329 6.179 -15.936 1.00 74.50 85 ILE A O 1
ATOM 697 N N . ASP A 1 86 ? 8.037 5.981 -17.746 1.00 76.81 86 ASP A N 1
ATOM 698 C CA . ASP A 1 86 ? 7.044 6.988 -17.370 1.00 76.81 86 ASP A CA 1
ATOM 699 C C . ASP A 1 86 ? 6.121 6.566 -16.206 1.00 76.81 86 ASP A C 1
ATOM 701 O O . ASP A 1 86 ? 5.962 5.392 -15.857 1.00 76.81 86 ASP A O 1
ATOM 705 N N . ALA A 1 87 ? 5.496 7.567 -15.576 1.00 70.06 87 ALA A N 1
ATOM 706 C CA . ALA A 1 87 ? 4.631 7.382 -14.409 1.00 70.06 87 ALA A CA 1
ATOM 707 C C . ALA A 1 87 ? 3.403 6.501 -14.704 1.00 70.06 87 ALA A C 1
ATOM 709 O O . ALA A 1 87 ? 2.959 5.760 -13.826 1.00 70.06 87 ALA A O 1
ATOM 710 N N . GLU A 1 88 ? 2.881 6.561 -15.935 1.00 76.12 88 GLU A N 1
ATOM 711 C CA . GLU A 1 88 ? 1.724 5.771 -16.376 1.00 76.12 88 GLU A CA 1
ATOM 712 C C . GLU A 1 88 ? 2.010 4.266 -16.361 1.00 76.12 88 GLU A C 1
ATOM 714 O O . GLU A 1 88 ? 1.117 3.476 -16.053 1.00 76.12 88 GLU A O 1
ATOM 719 N N . THR A 1 89 ? 3.259 3.863 -16.610 1.00 81.31 89 THR A N 1
ATOM 720 C CA . THR A 1 89 ? 3.663 2.451 -16.603 1.00 81.31 89 THR A CA 1
ATOM 721 C C . THR A 1 89 ? 4.194 2.000 -15.238 1.00 81.31 89 THR A C 1
ATOM 723 O O . THR A 1 89 ? 4.054 0.830 -14.869 1.00 81.31 89 THR A O 1
ATOM 726 N N . ALA A 1 90 ? 4.759 2.914 -14.445 1.00 86.12 90 ALA A N 1
ATOM 727 C CA . ALA A 1 90 ? 5.365 2.596 -13.153 1.00 86.12 90 ALA A CA 1
ATOM 728 C C . ALA A 1 90 ? 4.353 2.064 -12.114 1.00 86.12 90 ALA A C 1
ATOM 730 O O . ALA A 1 90 ? 4.629 1.067 -11.439 1.00 86.12 90 ALA A O 1
ATOM 731 N N . GLU A 1 91 ? 3.168 2.681 -12.002 1.00 88.25 91 GLU A N 1
ATOM 732 C CA . GLU A 1 91 ? 2.116 2.249 -11.062 1.00 88.25 91 GLU A CA 1
ATOM 733 C C . GLU A 1 91 ? 1.593 0.827 -11.365 1.00 88.25 91 GLU A C 1
ATOM 735 O O . GLU A 1 91 ? 1.599 -0.007 -10.451 1.00 88.25 91 GLU A O 1
ATOM 740 N N . PRO A 1 92 ? 1.233 0.478 -12.619 1.00 89.75 92 PRO A N 1
ATOM 741 C CA . PRO A 1 92 ? 0.905 -0.896 -12.995 1.00 89.75 92 PRO A CA 1
ATOM 742 C C . PRO A 1 92 ? 2.006 -1.908 -12.661 1.00 89.75 92 PRO A C 1
ATOM 744 O O . PRO A 1 92 ? 1.705 -3.002 -12.188 1.00 89.75 92 PRO A O 1
ATOM 747 N N . MET A 1 93 ? 3.284 -1.568 -12.852 1.00 89.88 93 MET A N 1
ATOM 748 C CA . MET A 1 93 ? 4.383 -2.481 -12.514 1.00 89.88 93 MET A CA 1
ATOM 749 C C . MET A 1 93 ? 4.477 -2.746 -11.011 1.00 89.88 93 MET A C 1
ATOM 751 O O . MET A 1 93 ? 4.649 -3.897 -10.601 1.00 89.88 93 MET A O 1
ATOM 755 N N . ALA A 1 94 ? 4.324 -1.712 -10.180 1.00 91.69 94 ALA A N 1
ATOM 756 C CA . ALA A 1 94 ? 4.267 -1.887 -8.731 1.00 91.69 94 ALA A CA 1
ATOM 757 C C . ALA A 1 94 ? 3.056 -2.731 -8.313 1.00 91.69 94 ALA A C 1
ATOM 759 O O . ALA A 1 94 ? 3.208 -3.629 -7.481 1.00 91.69 94 ALA A O 1
ATOM 760 N N . PHE A 1 95 ? 1.896 -2.502 -8.937 1.00 93.19 95 PHE A N 1
ATOM 761 C CA . PHE A 1 95 ? 0.698 -3.310 -8.725 1.00 93.19 95 PHE A CA 1
ATOM 762 C C . PHE A 1 95 ? 0.956 -4.786 -9.045 1.00 93.19 95 PHE A C 1
ATOM 764 O O . PHE A 1 95 ? 0.730 -5.633 -8.187 1.00 93.19 95 PHE A O 1
ATOM 771 N N . TYR A 1 96 ? 1.487 -5.110 -10.229 1.00 92.75 96 TYR A N 1
ATOM 772 C CA . TYR A 1 96 ? 1.750 -6.499 -10.622 1.00 92.75 96 TYR A CA 1
ATOM 773 C C . TYR A 1 96 ? 2.840 -7.165 -9.779 1.00 92.75 96 TYR A C 1
ATOM 775 O O . TYR A 1 96 ? 2.746 -8.358 -9.496 1.00 92.75 96 TYR A O 1
ATOM 783 N N . ALA A 1 97 ? 3.855 -6.416 -9.342 1.00 92.94 97 ALA A N 1
ATOM 784 C CA . ALA A 1 97 ? 4.879 -6.935 -8.440 1.00 92.94 97 ALA A CA 1
ATOM 785 C C . ALA A 1 97 ? 4.285 -7.343 -7.081 1.00 92.94 97 ALA A C 1
ATOM 787 O O . ALA A 1 97 ? 4.638 -8.391 -6.536 1.00 92.94 97 ALA A O 1
ATOM 788 N N . ILE A 1 98 ? 3.370 -6.533 -6.544 1.00 94.56 98 ILE A N 1
ATOM 789 C CA . ILE A 1 98 ? 2.670 -6.824 -5.289 1.00 94.56 98 ILE A CA 1
ATOM 790 C C . ILE A 1 98 ? 1.653 -7.947 -5.487 1.00 94.56 98 ILE A C 1
ATOM 792 O O . ILE A 1 98 ? 1.659 -8.906 -4.721 1.00 94.56 98 ILE A O 1
ATOM 796 N N . ASP A 1 99 ? 0.841 -7.887 -6.540 1.00 95.00 99 ASP A N 1
ATOM 797 C CA . ASP A 1 99 ? -0.168 -8.901 -6.847 1.00 95.00 99 ASP A CA 1
ATOM 798 C C . ASP A 1 99 ? 0.468 -10.281 -7.065 1.00 95.00 99 ASP A C 1
ATOM 800 O O . ASP A 1 99 ? 0.006 -11.278 -6.514 1.00 95.00 99 ASP A O 1
ATOM 804 N N . GLY A 1 100 ? 1.593 -10.341 -7.784 1.00 93.94 100 GLY A N 1
ATOM 805 C CA . GLY A 1 100 ? 2.384 -11.561 -7.931 1.00 93.94 100 GLY A CA 1
ATOM 806 C C . GLY A 1 100 ? 2.843 -12.117 -6.582 1.00 93.94 100 GLY A C 1
ATOM 807 O O . GLY A 1 100 ? 2.727 -13.318 -6.339 1.00 93.94 100 GLY A O 1
ATOM 808 N N . LYS A 1 101 ? 3.286 -11.248 -5.665 1.00 93.50 101 LYS A N 1
ATOM 809 C CA . LYS A 1 101 ? 3.723 -11.671 -4.330 1.00 93.50 101 LYS A CA 1
ATOM 810 C C . LYS A 1 101 ? 2.568 -12.149 -3.448 1.00 93.50 101 LYS A C 1
ATOM 812 O O . LYS A 1 101 ? 2.741 -13.097 -2.685 1.00 93.50 101 LYS A O 1
ATOM 817 N N . LEU A 1 102 ? 1.399 -11.522 -3.553 1.00 94.06 102 LEU A N 1
ATOM 818 C CA . LEU A 1 102 ? 0.185 -11.958 -2.860 1.00 94.06 102 LEU A CA 1
ATOM 819 C C . LEU A 1 102 ? -0.302 -13.310 -3.394 1.00 94.06 102 LEU A C 1
ATOM 821 O O . LEU A 1 102 ? -0.702 -14.169 -2.604 1.00 94.06 102 LEU A O 1
ATOM 825 N N . LYS A 1 103 ? -0.195 -13.538 -4.708 1.00 94.00 103 LYS A N 1
ATOM 826 C CA . LYS A 1 103 ? -0.591 -14.796 -5.358 1.00 94.00 103 LYS A CA 1
ATOM 827 C C . LYS A 1 103 ? 0.224 -15.991 -4.885 1.00 94.00 103 LYS A C 1
ATOM 829 O O . LYS A 1 103 ? -0.340 -17.071 -4.732 1.00 94.00 103 LYS A O 1
ATOM 834 N N . GLU A 1 104 ? 1.504 -15.802 -4.560 1.00 93.12 104 GLU A N 1
ATOM 835 C CA . GLU A 1 104 ? 2.319 -16.839 -3.902 1.00 93.12 104 GLU A CA 1
ATOM 836 C C . GLU A 1 104 ? 1.727 -17.303 -2.557 1.00 93.12 104 GLU A C 1
ATOM 838 O O . GLU A 1 104 ? 2.026 -18.401 -2.099 1.00 93.12 104 GLU A O 1
ATOM 843 N N . GLN A 1 105 ? 0.891 -16.477 -1.922 1.00 91.56 105 GLN A N 1
ATOM 844 C CA . GLN A 1 105 ? 0.201 -16.758 -0.659 1.00 91.56 105 GLN A CA 1
ATOM 845 C C . GLN A 1 105 ? -1.303 -17.026 -0.856 1.00 91.56 105 GLN A C 1
ATOM 847 O O . GLN A 1 105 ? -2.065 -17.026 0.109 1.00 91.56 105 GLN A O 1
ATOM 852 N N . GLY A 1 106 ? -1.750 -17.238 -2.100 1.00 92.69 106 GLY A N 1
ATOM 853 C CA . GLY A 1 106 ? -3.153 -17.511 -2.428 1.00 92.69 106 GLY A CA 1
ATOM 854 C C . GLY A 1 106 ? -4.088 -16.305 -2.296 1.00 92.69 106 GLY A C 1
ATOM 855 O O . GLY A 1 106 ? -5.294 -16.492 -2.150 1.00 92.69 106 GLY A O 1
ATOM 856 N N . ARG A 1 107 ? -3.550 -15.081 -2.317 1.00 94.56 107 ARG A N 1
ATOM 857 C CA . ARG A 1 107 ? -4.303 -13.819 -2.254 1.00 94.56 107 ARG A CA 1
ATOM 858 C C . ARG A 1 107 ? -4.053 -12.981 -3.508 1.00 94.56 107 ARG A C 1
ATOM 860 O O . ARG A 1 107 ? -3.142 -13.265 -4.276 1.00 94.56 107 ARG A O 1
ATOM 867 N N . SER A 1 108 ? -4.835 -11.933 -3.719 1.00 95.19 108 SER A N 1
ATOM 868 C CA . SER A 1 108 ? -4.644 -10.970 -4.810 1.00 95.19 108 SER A CA 1
ATOM 869 C C . SER A 1 108 ? -4.855 -9.538 -4.330 1.00 95.19 108 SER A C 1
ATOM 871 O O . SER A 1 108 ? -5.489 -9.318 -3.299 1.00 95.19 108 SER A O 1
ATOM 873 N N . CYS A 1 109 ? -4.371 -8.546 -5.080 1.00 92.44 109 CYS A N 1
ATOM 874 C CA . CYS A 1 109 ? -4.651 -7.135 -4.784 1.00 92.44 109 CYS A CA 1
ATOM 875 C C . CYS A 1 109 ? -6.162 -6.841 -4.754 1.00 92.44 109 CYS A C 1
ATOM 877 O O . CYS A 1 109 ? -6.631 -6.038 -3.942 1.00 92.44 109 CYS A O 1
ATOM 879 N N . SER A 1 110 ? -6.935 -7.540 -5.590 1.00 92.12 110 SER A N 1
ATOM 880 C CA . SER A 1 110 ? -8.389 -7.401 -5.669 1.00 92.12 110 SER A CA 1
ATOM 881 C C . SER A 1 110 ? -9.103 -7.843 -4.389 1.00 92.12 110 SER A C 1
ATOM 883 O O . SER A 1 110 ? -10.120 -7.246 -4.043 1.00 92.12 110 SER A O 1
ATOM 885 N N . ASP A 1 111 ? -8.543 -8.793 -3.628 1.00 92.44 111 ASP A N 1
ATOM 886 C CA . ASP A 1 111 ? -9.082 -9.198 -2.315 1.00 92.44 111 ASP A CA 1
ATOM 887 C C . ASP A 1 111 ? -9.075 -8.047 -1.298 1.00 92.44 111 ASP A C 1
ATOM 889 O O . ASP A 1 111 ? -9.763 -8.103 -0.280 1.00 92.44 111 A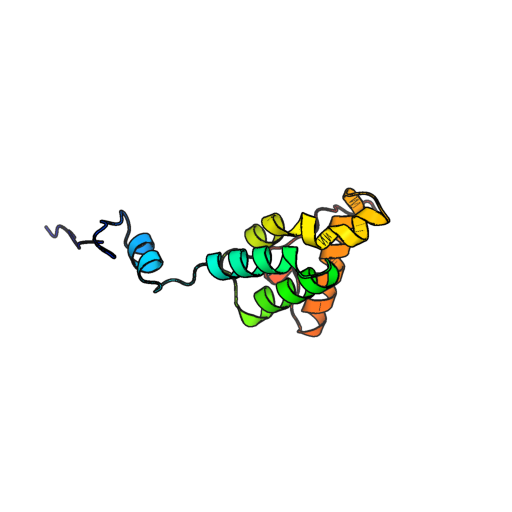SP A O 1
ATOM 893 N N . PHE A 1 112 ? -8.273 -7.014 -1.561 1.00 91.94 112 PHE A N 1
ATOM 894 C CA . PHE A 1 112 ? -8.125 -5.821 -0.735 1.00 91.94 112 PHE A CA 1
ATOM 895 C C . PHE A 1 112 ? -8.743 -4.576 -1.391 1.00 91.94 112 PHE A C 1
ATOM 897 O O . PHE A 1 112 ? -8.525 -3.463 -0.921 1.00 91.94 112 PHE A O 1
ATOM 904 N N . GLY A 1 113 ? -9.490 -4.732 -2.490 1.00 91.31 113 GLY A N 1
ATOM 905 C CA . GLY A 1 113 ? -10.085 -3.615 -3.231 1.00 91.31 113 GLY A CA 1
ATOM 906 C C . GLY A 1 113 ? -9.078 -2.757 -4.007 1.00 91.31 113 GLY A C 1
ATOM 907 O O . GLY A 1 113 ? -9.447 -1.706 -4.529 1.00 91.31 113 GLY A O 1
ATOM 908 N N . ILE A 1 114 ? -7.817 -3.187 -4.106 1.00 92.44 114 ILE A N 1
ATOM 909 C CA . ILE A 1 114 ? -6.779 -2.480 -4.860 1.00 92.44 114 ILE A CA 1
ATOM 910 C C . ILE A 1 114 ? -6.884 -2.909 -6.324 1.00 92.44 114 ILE A C 1
ATOM 912 O O . ILE A 1 114 ? -6.889 -4.100 -6.640 1.00 92.44 114 ILE A O 1
ATOM 916 N N . SER A 1 115 ? -6.957 -1.927 -7.221 1.00 88.81 115 SER A N 1
ATOM 917 C CA . SER A 1 115 ? -7.073 -2.132 -8.668 1.00 88.81 115 SER A CA 1
ATOM 918 C C . SER A 1 115 ? -5.975 -1.364 -9.395 1.00 88.81 115 SER A C 1
ATOM 920 O O . SER A 1 115 ? -5.594 -0.279 -8.956 1.00 88.81 115 SER A O 1
ATOM 922 N N . SER A 1 116 ? -5.474 -1.903 -10.507 1.00 81.69 116 SER A N 1
ATOM 923 C CA . SER A 1 116 ? -4.545 -1.169 -11.366 1.00 81.69 116 SER A CA 1
ATOM 924 C C . SER A 1 116 ? -5.266 -0.023 -12.075 1.00 81.69 116 SER A C 1
ATOM 926 O O . SER A 1 116 ? -6.382 -0.197 -12.565 1.00 81.69 116 SER A O 1
ATOM 928 N N . SER A 1 117 ? -4.612 1.132 -12.183 1.00 71.81 117 SER A N 1
ATOM 929 C CA . SER A 1 117 ? -5.118 2.301 -12.916 1.00 71.81 117 SER A CA 1
ATOM 930 C C . SER A 1 117 ? -5.181 2.097 -14.436 1.00 71.81 117 SER A C 1
ATOM 932 O O . SER A 1 117 ? -5.869 2.842 -15.129 1.00 71.81 117 SER A O 1
ATOM 934 N N . THR A 1 118 ? -4.516 1.074 -14.974 1.00 59.09 118 THR A N 1
ATOM 935 C CA . THR A 1 118 ? -4.568 0.743 -16.397 1.00 59.09 118 THR A CA 1
ATOM 936 C C . THR A 1 118 ? -5.878 0.049 -16.768 1.00 59.09 118 THR A C 1
ATOM 938 O O . THR A 1 118 ? -6.053 -1.149 -16.544 1.00 59.09 118 THR A O 1
ATOM 941 N N . SER A 1 119 ? -6.771 0.773 -17.455 1.00 44.81 119 SER A N 1
ATOM 942 C CA . SER A 1 119 ? -7.551 0.138 -18.519 1.00 44.81 119 SER A CA 1
ATOM 943 C C . SER A 1 119 ? -6.542 -0.251 -19.591 1.00 44.81 119 SER A C 1
ATOM 945 O O . SER A 1 119 ? -6.028 0.619 -20.288 1.00 44.81 119 SER A O 1
ATOM 947 N N . VAL A 1 120 ? -6.169 -1.521 -19.670 1.00 43.19 120 VAL A N 1
ATOM 948 C CA . VAL A 1 120 ? -5.268 -1.991 -20.726 1.00 43.19 120 VAL A CA 1
ATOM 949 C C . VAL A 1 120 ? -5.962 -1.707 -22.069 1.00 43.19 120 VAL A C 1
ATOM 951 O O . VAL A 1 120 ? -7.032 -2.281 -22.296 1.00 43.19 120 VAL A O 1
ATOM 954 N N . PRO A 1 121 ? -5.451 -0.825 -22.951 1.00 40.59 121 PRO A N 1
ATOM 955 C CA . PRO A 1 121 ? -5.848 -0.892 -24.342 1.00 40.59 121 PRO A CA 1
ATOM 956 C C . PRO A 1 121 ? -5.164 -2.141 -24.896 1.00 40.59 121 PRO A C 1
ATOM 958 O O . PRO A 1 121 ? -3.945 -2.285 -24.798 1.00 40.59 121 PRO A O 1
ATOM 961 N N . TYR A 1 122 ? -5.983 -3.076 -25.363 1.00 40.66 122 TYR A N 1
ATOM 962 C CA . TYR A 1 122 ? -5.539 -4.241 -26.123 1.00 40.66 122 TYR A CA 1
ATOM 963 C C . TYR A 1 122 ? -4.627 -3.849 -27.291 1.00 40.66 122 TYR A C 1
ATOM 965 O O . TYR A 1 122 ? -4.913 -2.805 -27.925 1.00 40.66 122 TYR A O 1
#

Radius of gyration: 18.79 Å; chains: 1; bounding box: 53×32×56 Å